Protein AF-A0A7V4QDI8-F1 (afdb_monomer)

Sequence (81 aa):
MINVDFVLAIGLYLLLVLLVIVISWIIFEHRIKAKGVMKIWPKKNIWHCSICSYTYIDEDSDISICPRCKSYNQRERGEKK

Radius of gyration: 26.07 Å; Cα contacts (8 Å, |Δi|>4): 59; chains: 1; bounding box: 46×26×77 Å

Secondary structure (DSSP, 8-state):
-----HHHHHHHHHHHHHHHHHHHHHHHHHHHHHTTT-TTS---EEEE-TTT--EEEES-SSEEE-TTT--EEE-------

Solvent-accessible surface area (backbone atoms only — not comparable to full-atom values): 5129 Å² total; per-residue (Å²): 131,88,79,72,49,68,66,57,56,52,53,52,51,54,51,50,53,51,49,52,52,51,51,50,49,52,49,47,52,51,49,43,63,73,54,56,71,63,92,77,59,75,68,64,40,77,44,70,34,91,86,77,69,50,74,48,74,39,72,58,82,61,59,42,68,37,92,86,79,64,46,81,38,68,66,80,75,72,80,85,123

Mean predicted aligned error: 14.58 Å

Foldseek 3Di:
DPPCPVVNVVVVVVVVVVVVVVVVVVVVVCCCVVVPPDPPPQCFDFDQDPPPRDTDTDNDDAWDQDPPPRDIDGDPPDPPD

Structure (mmCIF, N/CA/C/O backbone):
data_AF-A0A7V4QDI8-F1
#
_entry.id   AF-A0A7V4QDI8-F1
#
loop_
_atom_site.group_PDB
_atom_site.id
_atom_site.type_symbol
_atom_site.label_atom_id
_atom_site.label_alt_id
_atom_site.label_comp_id
_atom_site.label_asym_id
_atom_site.label_entity_id
_atom_site.label_seq_id
_atom_site.pdbx_PDB_ins_code
_atom_site.Cartn_x
_atom_site.Cartn_y
_atom_site.Cartn_z
_atom_site.occupancy
_atom_site.B_iso_or_equiv
_atom_site.auth_seq_id
_atom_site.auth_comp_id
_atom_site.auth_asym_id
_atom_site.auth_atom_id
_atom_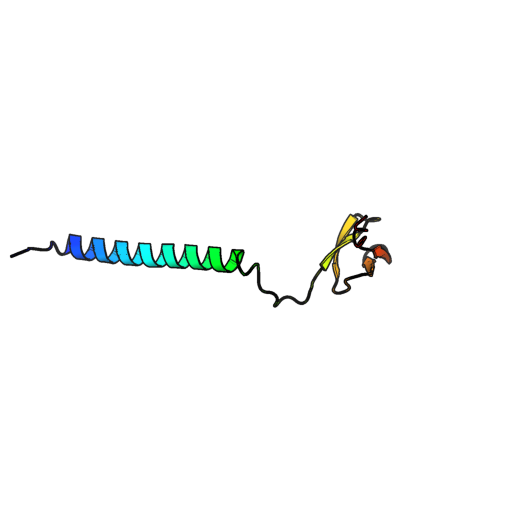site.pdbx_PDB_model_num
ATOM 1 N N . MET A 1 1 ? -15.969 12.582 45.891 1.00 42.75 1 MET A N 1
ATOM 2 C CA . MET A 1 1 ? -16.156 11.338 45.114 1.00 42.75 1 MET A CA 1
ATOM 3 C C . MET A 1 1 ? -16.325 11.730 43.667 1.00 42.75 1 MET A C 1
ATOM 5 O O . MET A 1 1 ? -17.307 12.385 43.346 1.00 42.75 1 MET A O 1
ATOM 9 N N . ILE A 1 2 ? -15.336 11.438 42.826 1.00 55.91 2 ILE A N 1
ATOM 10 C CA . ILE A 1 2 ? -15.467 11.661 41.390 1.00 55.91 2 ILE A CA 1
ATOM 11 C C . ILE A 1 2 ? -16.370 10.531 40.882 1.00 55.91 2 ILE A C 1
ATOM 13 O O . ILE A 1 2 ? -15.947 9.385 40.762 1.00 55.91 2 ILE A O 1
ATOM 17 N N . ASN A 1 3 ? -17.670 10.813 40.763 1.00 57.34 3 ASN A N 1
ATOM 18 C CA . ASN A 1 3 ? -18.626 9.889 40.159 1.00 57.34 3 ASN A CA 1
ATOM 19 C C . ASN A 1 3 ? -18.329 9.912 38.665 1.00 57.34 3 ASN A C 1
ATOM 21 O O . ASN A 1 3 ? -18.905 10.697 37.920 1.00 57.34 3 ASN A O 1
ATOM 25 N N . VAL A 1 4 ? -17.318 9.149 38.255 1.00 68.62 4 VAL A N 1
ATOM 26 C CA . VAL A 1 4 ? -17.054 8.932 36.839 1.00 68.62 4 VAL A CA 1
ATOM 27 C C . VAL A 1 4 ? -18.275 8.189 36.331 1.00 68.62 4 VAL A C 1
ATOM 29 O O . VAL A 1 4 ? -18.458 7.016 36.655 1.00 68.62 4 VAL A O 1
ATOM 32 N N . ASP A 1 5 ? -19.145 8.899 35.613 1.00 78.00 5 ASP A N 1
ATOM 33 C CA . ASP A 1 5 ? -20.279 8.287 34.943 1.00 78.00 5 ASP A CA 1
ATOM 34 C C . ASP A 1 5 ? -19.742 7.105 34.147 1.00 78.00 5 ASP A C 1
ATOM 36 O O . ASP A 1 5 ? -18.838 7.245 33.323 1.00 78.00 5 ASP A O 1
ATOM 40 N N . PHE A 1 6 ? -20.256 5.915 34.431 1.00 82.31 6 PHE A N 1
ATOM 41 C CA . PHE A 1 6 ? -19.852 4.673 33.774 1.00 82.31 6 PHE A CA 1
ATOM 42 C C . PHE A 1 6 ? -19.871 4.817 32.238 1.00 82.31 6 PHE A C 1
ATOM 44 O O . PHE A 1 6 ? -19.021 4.281 31.529 1.00 82.31 6 PHE A O 1
ATOM 51 N N . VAL A 1 7 ? -20.784 5.657 31.743 1.00 85.81 7 VAL A N 1
ATOM 52 C CA . VAL A 1 7 ? -20.896 6.098 30.350 1.00 85.81 7 VAL A CA 1
ATOM 53 C C . VAL A 1 7 ? -19.642 6.831 29.859 1.00 85.81 7 VAL A C 1
ATOM 55 O O . VAL A 1 7 ? -19.154 6.537 28.770 1.00 85.81 7 VAL A O 1
ATOM 58 N N . LEU A 1 8 ? -19.087 7.748 30.657 1.00 87.81 8 LEU A N 1
ATOM 59 C CA . LEU A 1 8 ? -17.849 8.462 30.345 1.00 87.81 8 LEU A CA 1
ATOM 60 C C . LEU A 1 8 ? -16.666 7.489 30.251 1.00 87.81 8 LEU A C 1
ATOM 62 O O . LEU A 1 8 ? -15.870 7.581 29.319 1.00 87.81 8 LEU A O 1
ATOM 66 N N . ALA A 1 9 ? -16.574 6.530 31.177 1.00 88.38 9 ALA A N 1
ATOM 67 C CA . ALA A 1 9 ? -15.509 5.526 31.175 1.00 88.38 9 ALA A CA 1
ATOM 68 C C . ALA A 1 9 ? -15.565 4.634 29.921 1.00 88.38 9 ALA A C 1
ATOM 70 O O . ALA A 1 9 ? -14.541 4.407 29.274 1.00 88.38 9 ALA A O 1
ATOM 71 N N . ILE A 1 10 ? -16.764 4.187 29.535 1.00 91.44 10 ILE A N 1
ATOM 72 C CA . ILE A 1 10 ? -16.972 3.397 28.314 1.00 91.44 10 ILE A CA 1
ATOM 73 C C . ILE A 1 10 ? -16.662 4.223 27.063 1.00 91.44 10 ILE A C 1
ATOM 75 O O . ILE A 1 10 ? -15.968 3.739 26.169 1.00 91.44 10 ILE A O 1
ATOM 79 N N . GLY A 1 11 ? -17.139 5.468 26.998 1.00 93.06 11 GLY A N 1
ATOM 80 C CA . GLY A 1 11 ? -16.884 6.354 25.863 1.00 93.06 11 GLY A CA 1
ATOM 81 C C . GLY A 1 11 ? -15.389 6.588 25.646 1.00 93.06 11 GLY A C 1
ATOM 82 O O . GLY A 1 11 ? -14.901 6.496 24.520 1.00 93.06 11 GLY A O 1
ATOM 83 N N . LEU A 1 12 ? -14.646 6.806 26.731 1.00 92.81 12 LEU A N 1
ATOM 84 C CA . LEU A 1 12 ? -13.203 7.027 26.683 1.00 92.81 12 LEU A CA 1
ATOM 85 C C . LEU A 1 12 ? -12.439 5.752 26.296 1.00 92.81 12 LEU A C 1
ATOM 87 O O . LEU A 1 12 ? -11.490 5.822 25.515 1.00 92.81 12 LEU A O 1
ATOM 91 N N . TYR A 1 13 ? -12.889 4.584 26.765 1.00 93.88 13 TYR A N 1
ATOM 92 C CA . TYR A 1 13 ? -12.332 3.292 26.358 1.00 93.88 13 TYR A CA 1
ATOM 93 C C . TYR A 1 13 ? -12.508 3.040 24.855 1.00 93.88 13 TYR A C 1
ATOM 95 O O . TYR A 1 13 ? -11.537 2.737 24.160 1.00 93.88 13 TYR A O 1
ATOM 103 N N . LEU A 1 14 ? -13.722 3.220 24.329 1.00 94.88 14 LEU A N 1
ATOM 104 C CA . LEU A 1 14 ? -14.004 3.037 22.902 1.00 94.88 14 LEU A CA 1
ATOM 105 C C . LEU A 1 14 ? -13.220 4.024 22.033 1.00 94.88 14 LEU A C 1
ATOM 107 O O . LEU A 1 14 ? -12.683 3.640 20.993 1.00 94.88 14 LEU A O 1
ATOM 111 N N . LEU A 1 15 ? -13.112 5.278 22.477 1.00 95.69 15 LEU A N 1
ATOM 112 C CA . LEU A 1 15 ? -12.332 6.298 21.786 1.00 95.69 15 LEU A CA 1
ATOM 113 C C . LEU A 1 15 ? -10.847 5.922 21.730 1.00 95.69 15 LEU A C 1
ATOM 115 O O . LEU A 1 15 ? -10.235 6.025 20.669 1.00 95.69 15 LEU A O 1
ATOM 119 N N . LEU A 1 16 ? -10.275 5.421 22.829 1.00 96.06 16 LEU A N 1
ATOM 120 C CA . LEU A 1 16 ? -8.892 4.938 22.847 1.00 96.06 16 LEU A CA 1
ATOM 121 C C . LEU A 1 16 ? -8.682 3.760 21.893 1.00 96.06 16 LEU A C 1
ATOM 123 O O . LEU A 1 16 ? -7.708 3.758 21.142 1.00 96.06 16 LEU A O 1
ATOM 127 N N . VAL A 1 17 ? -9.595 2.786 21.873 1.00 96.69 17 VAL A N 1
ATOM 128 C CA . VAL A 1 17 ? -9.512 1.639 20.954 1.00 96.69 17 VAL A CA 1
ATOM 129 C C . VAL A 1 17 ? -9.546 2.104 19.497 1.00 96.69 17 VAL A C 1
ATOM 131 O O . VAL A 1 17 ? -8.712 1.677 18.697 1.00 96.69 17 VAL A O 1
ATOM 134 N N . LEU A 1 18 ? -10.452 3.023 19.153 1.00 96.38 18 LEU A N 1
ATOM 135 C CA . LEU A 1 18 ? -10.519 3.606 17.812 1.00 96.38 18 LEU A CA 1
ATOM 136 C C . LEU A 1 18 ? -9.228 4.338 17.441 1.00 96.38 18 LEU A C 1
ATOM 138 O O . LEU A 1 18 ? -8.707 4.129 16.346 1.00 96.38 18 LEU A O 1
ATOM 142 N N . LEU A 1 19 ? -8.676 5.146 18.351 1.00 96.25 19 LEU A N 1
ATOM 143 C CA . LEU A 1 19 ? -7.404 5.830 18.117 1.00 96.25 19 LEU A CA 1
ATOM 144 C C . LEU A 1 19 ? -6.266 4.838 17.880 1.00 96.25 19 LEU A C 1
ATOM 146 O O . LEU A 1 19 ? -5.486 5.032 16.952 1.00 96.25 19 LEU A O 1
ATOM 150 N N . VAL A 1 20 ? -6.186 3.755 18.655 1.00 96.25 20 VAL A N 1
ATOM 151 C CA . VAL A 1 20 ? -5.166 2.713 18.460 1.00 96.25 20 VAL A CA 1
ATOM 152 C C . VAL A 1 20 ? -5.303 2.061 17.084 1.00 96.25 20 VAL A C 1
ATOM 154 O O . VAL A 1 20 ? -4.296 1.888 16.398 1.00 96.25 20 VAL A O 1
ATOM 157 N N . ILE A 1 21 ? -6.525 1.748 16.644 1.00 96.06 21 ILE A N 1
ATOM 158 C CA . ILE A 1 21 ? -6.776 1.177 15.311 1.00 96.06 21 ILE A CA 1
ATOM 159 C C . ILE A 1 21 ? -6.341 2.154 14.215 1.00 96.06 21 ILE A C 1
ATOM 161 O O . ILE A 1 21 ? -5.614 1.762 13.302 1.00 96.06 21 ILE A O 1
ATOM 165 N N . VAL A 1 22 ? -6.731 3.427 14.318 1.00 95.69 22 VAL A N 1
ATOM 166 C CA . VAL A 1 22 ? -6.386 4.461 13.331 1.00 95.69 22 VAL A CA 1
ATOM 167 C C . VAL A 1 22 ? -4.879 4.709 13.293 1.00 95.69 22 VAL A C 1
ATOM 169 O O . VAL A 1 22 ? -4.294 4.746 12.214 1.00 95.69 22 VAL A O 1
ATOM 172 N N . ILE A 1 23 ? -4.220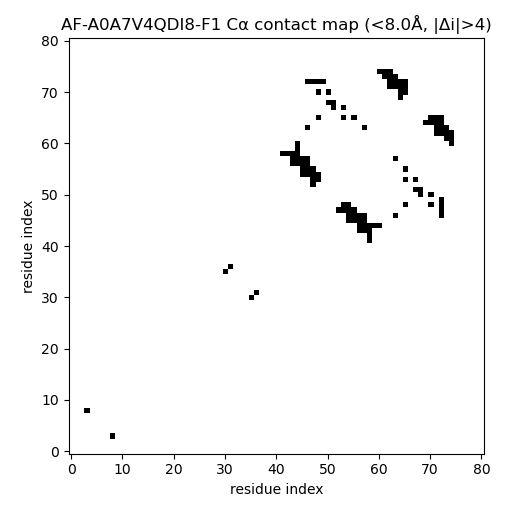 4.822 14.447 1.00 95.38 23 ILE A N 1
ATOM 173 C CA . ILE A 1 23 ? -2.765 5.006 14.532 1.00 95.38 23 ILE A CA 1
ATOM 174 C C . ILE A 1 23 ? -2.045 3.786 13.955 1.00 95.38 23 ILE A C 1
ATOM 176 O O . ILE A 1 23 ? -1.114 3.944 13.168 1.00 95.38 23 ILE A O 1
ATOM 180 N N . SER A 1 24 ? -2.492 2.575 14.294 1.00 92.31 24 SER A N 1
ATOM 181 C CA . SER A 1 24 ? -1.947 1.335 13.739 1.00 92.31 24 SER A CA 1
ATOM 182 C C . SER A 1 24 ? -2.091 1.295 12.217 1.00 92.31 24 SER A C 1
ATOM 184 O O . SER A 1 24 ? -1.120 1.004 11.520 1.00 92.31 24 SER A O 1
ATOM 186 N N . TRP A 1 25 ? -3.256 1.683 11.688 1.00 93.50 25 TRP A N 1
ATOM 187 C CA . TRP A 1 25 ? -3.503 1.783 10.249 1.00 93.50 25 TRP A CA 1
ATOM 188 C C . TRP A 1 25 ? -2.587 2.807 9.576 1.00 93.50 25 TRP A C 1
ATOM 190 O O . TRP A 1 25 ? -1.951 2.496 8.573 1.00 93.50 25 TRP A O 1
ATOM 200 N N . ILE A 1 26 ? -2.465 4.010 10.142 1.00 92.19 26 ILE A N 1
ATOM 201 C CA . ILE A 1 26 ? -1.595 5.072 9.616 1.00 92.19 26 ILE A CA 1
ATOM 202 C C . ILE A 1 26 ? -0.139 4.606 9.611 1.00 92.19 26 ILE A C 1
ATOM 204 O O . ILE A 1 26 ? 0.549 4.763 8.603 1.00 92.19 26 ILE A O 1
ATOM 208 N N . ILE A 1 27 ? 0.334 3.995 10.701 1.00 90.75 27 ILE A N 1
ATOM 209 C CA . ILE A 1 27 ? 1.687 3.436 10.770 1.00 90.75 27 ILE A CA 1
ATOM 210 C C . ILE A 1 27 ? 1.844 2.335 9.724 1.00 90.75 27 ILE A C 1
ATOM 212 O O . ILE A 1 27 ? 2.848 2.328 9.024 1.00 90.75 27 ILE A O 1
ATOM 216 N N . PHE A 1 28 ? 0.884 1.424 9.585 1.00 85.75 28 PHE A N 1
ATOM 217 C CA . PHE A 1 28 ? 0.948 0.333 8.616 1.00 85.75 28 PHE A CA 1
ATOM 218 C C . PHE A 1 28 ? 1.006 0.852 7.176 1.00 85.75 28 PHE A C 1
ATOM 220 O O . PHE A 1 28 ? 1.903 0.467 6.431 1.00 85.75 28 PHE A O 1
ATOM 227 N N . GLU A 1 29 ? 0.148 1.802 6.819 1.00 84.94 29 GLU A N 1
ATOM 228 C CA . GLU A 1 29 ? 0.128 2.455 5.509 1.00 84.94 29 GLU A CA 1
ATOM 229 C C . GLU A 1 29 ? 1.441 3.205 5.241 1.00 84.94 29 GLU A C 1
ATOM 231 O O . GLU A 1 29 ? 2.058 3.043 4.185 1.00 84.94 29 GLU A O 1
ATOM 236 N N . HIS A 1 30 ? 1.933 3.979 6.215 1.00 79.62 30 HIS A N 1
ATOM 237 C CA . HIS A 1 30 ? 3.225 4.655 6.101 1.00 79.62 30 HIS A CA 1
ATOM 238 C C . HIS A 1 30 ? 4.384 3.667 6.010 1.00 79.62 30 HIS A C 1
ATOM 240 O O . HIS A 1 30 ? 5.331 3.913 5.269 1.00 79.62 30 HIS A O 1
ATOM 246 N N . ARG A 1 31 ? 4.332 2.536 6.718 1.00 72.50 31 ARG A N 1
ATOM 247 C CA . ARG A 1 31 ? 5.344 1.477 6.643 1.00 72.50 31 ARG A CA 1
ATOM 248 C C . ARG A 1 31 ? 5.276 0.734 5.313 1.00 72.50 31 ARG A C 1
ATOM 250 O O . ARG A 1 31 ? 6.339 0.402 4.807 1.00 72.50 31 ARG A O 1
ATOM 257 N N . ILE A 1 32 ? 4.097 0.505 4.737 1.00 66.06 32 ILE A N 1
ATOM 258 C CA . ILE A 1 32 ? 3.919 -0.105 3.409 1.00 66.06 32 ILE A CA 1
ATOM 259 C C . ILE A 1 32 ? 4.432 0.828 2.314 1.00 66.06 32 ILE A C 1
ATOM 261 O O . ILE A 1 32 ? 5.150 0.377 1.422 1.0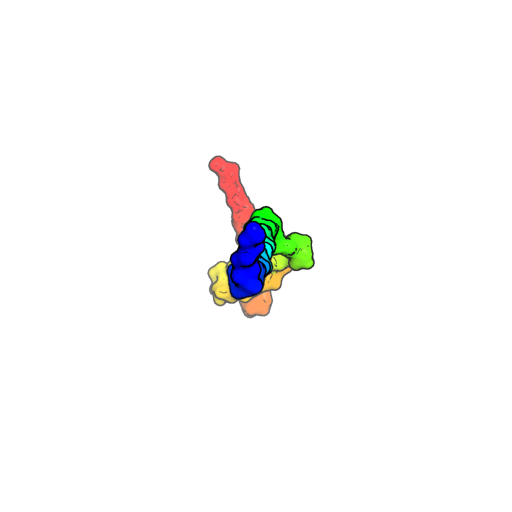0 66.06 32 ILE A O 1
ATOM 265 N N . LYS A 1 33 ? 4.112 2.124 2.397 1.00 60.16 33 LYS A N 1
ATOM 266 C CA . LYS A 1 33 ? 4.597 3.137 1.450 1.00 60.16 33 LYS A CA 1
ATOM 267 C C . LYS A 1 33 ? 6.102 3.379 1.590 1.00 60.16 33 LYS A C 1
ATOM 269 O O . LYS A 1 33 ? 6.799 3.437 0.583 1.00 60.16 33 LYS A O 1
ATOM 274 N N . ALA A 1 34 ? 6.625 3.465 2.818 1.00 57.88 34 ALA A N 1
ATOM 275 C CA . ALA A 1 34 ? 8.053 3.686 3.077 1.00 57.88 34 ALA A CA 1
ATOM 276 C C . ALA A 1 34 ? 8.911 2.437 2.824 1.00 57.88 34 ALA A C 1
ATOM 278 O O . ALA A 1 34 ? 10.048 2.548 2.377 1.00 57.88 34 ALA A O 1
ATOM 279 N N . LYS A 1 35 ? 8.375 1.237 3.075 1.00 50.31 35 LYS A N 1
ATOM 280 C CA . LYS A 1 35 ? 8.985 -0.044 2.689 1.00 50.31 35 LYS A CA 1
ATOM 281 C C . LYS A 1 35 ? 8.376 -0.558 1.391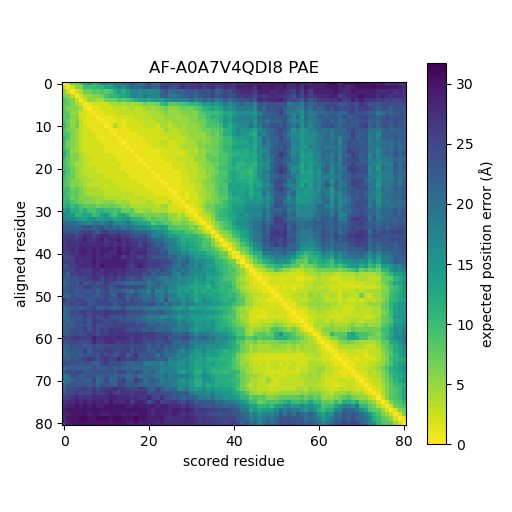 1.00 50.31 35 LYS A C 1
ATOM 283 O O . LYS A 1 35 ? 8.114 -1.760 1.313 1.00 50.31 35 LYS A O 1
ATOM 288 N N . GLY A 1 36 ? 8.134 0.371 0.451 1.00 49.06 36 GLY A N 1
ATOM 289 C CA . GLY A 1 36 ? 7.469 0.181 -0.834 1.00 49.06 36 GLY A CA 1
ATOM 290 C C . GLY A 1 36 ? 7.420 -1.278 -1.213 1.00 49.06 36 GLY A C 1
ATOM 291 O O . GLY A 1 36 ? 8.451 -1.826 -1.585 1.00 49.06 36 GLY A O 1
ATOM 292 N N . VAL A 1 37 ? 6.256 -1.890 -0.990 1.00 48.38 37 VAL A N 1
ATOM 293 C CA . VAL A 1 37 ? 5.871 -3.180 -1.554 1.00 48.38 37 VAL A CA 1
ATOM 294 C C . VAL A 1 37 ? 7.069 -4.117 -1.686 1.00 48.38 37 VAL A C 1
ATOM 296 O O . VAL A 1 37 ? 7.632 -4.289 -2.758 1.00 48.38 37 VAL A O 1
ATOM 299 N N . MET A 1 38 ? 7.483 -4.695 -0.563 1.00 44.25 38 MET A N 1
ATOM 300 C CA . MET A 1 38 ? 7.755 -6.123 -0.555 1.00 44.25 38 MET A CA 1
ATOM 301 C C . MET A 1 38 ? 8.572 -6.598 -1.775 1.00 44.25 38 MET A C 1
ATOM 303 O O . MET A 1 38 ? 8.040 -7.119 -2.755 1.00 44.25 38 MET A O 1
ATOM 307 N N . LYS A 1 39 ? 9.894 -6.451 -1.676 1.00 44.91 39 LYS A N 1
ATOM 308 C CA . LYS A 1 39 ? 10.943 -7.070 -2.509 1.00 44.91 39 LYS A CA 1
ATOM 309 C C . LYS A 1 39 ? 10.907 -8.621 -2.451 1.00 44.91 39 LYS A C 1
ATOM 311 O O . LYS A 1 39 ? 11.946 -9.261 -2.352 1.00 44.91 39 LYS A O 1
ATOM 316 N N . ILE A 1 40 ? 9.708 -9.207 -2.406 1.00 50.94 40 ILE A N 1
ATOM 317 C CA . ILE A 1 40 ? 9.372 -10.635 -2.312 1.00 50.94 40 ILE A CA 1
ATOM 318 C C . ILE A 1 40 ? 8.766 -11.129 -3.629 1.00 50.94 40 ILE A C 1
ATOM 320 O O . ILE A 1 40 ? 8.761 -12.329 -3.880 1.00 50.94 40 ILE A O 1
ATOM 324 N N . TRP A 1 41 ? 8.318 -10.237 -4.517 1.00 48.31 41 TRP A N 1
ATOM 325 C CA . TRP A 1 41 ? 8.090 -10.648 -5.897 1.00 48.31 41 TRP A CA 1
ATOM 326 C C . TRP A 1 41 ? 9.452 -10.681 -6.603 1.00 48.31 41 TRP A C 1
ATOM 328 O O . TRP A 1 41 ? 10.167 -9.671 -6.551 1.00 48.31 41 TRP A O 1
ATOM 338 N N . PRO A 1 42 ? 9.854 -11.810 -7.230 1.00 52.06 42 PRO A N 1
ATOM 339 C CA . PRO A 1 42 ? 11.008 -11.805 -8.125 1.00 52.06 42 PRO A CA 1
ATOM 340 C C . PRO A 1 42 ? 10.785 -10.668 -9.116 1.00 52.06 42 PRO A C 1
ATOM 342 O O . PRO A 1 42 ? 9.632 -10.380 -9.432 1.00 52.06 42 PRO A O 1
ATOM 345 N N . LYS A 1 43 ? 11.855 -9.965 -9.495 1.00 56.66 43 LYS A N 1
ATOM 346 C CA . LYS A 1 43 ? 11.862 -8.719 -10.277 1.00 56.66 43 LYS A CA 1
ATOM 347 C C . LYS A 1 43 ? 11.058 -8.856 -11.578 1.00 56.66 43 LYS A C 1
ATOM 349 O O . LYS A 1 43 ? 11.615 -9.002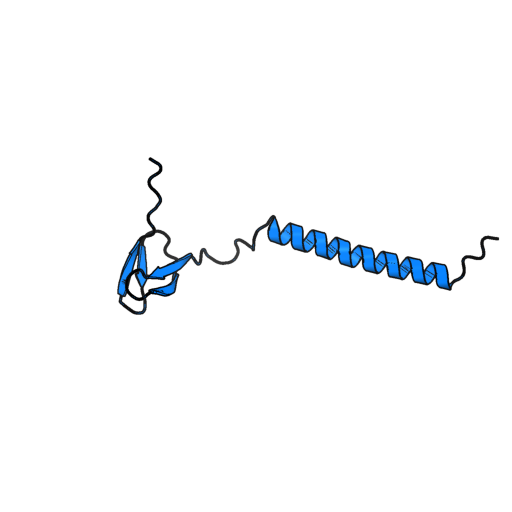 -12.655 1.00 56.66 43 LYS A O 1
ATOM 354 N N . LYS A 1 44 ? 9.738 -8.809 -11.466 1.00 61.62 44 LYS A N 1
ATOM 355 C CA . LYS A 1 44 ? 8.783 -8.924 -12.552 1.00 61.62 44 LYS A CA 1
ATOM 356 C C . LYS A 1 44 ? 8.734 -7.553 -13.186 1.00 61.62 44 LYS A C 1
ATOM 358 O O . LYS A 1 44 ? 7.998 -6.666 -12.751 1.00 61.62 44 LYS A O 1
ATOM 363 N N . ASN A 1 45 ? 9.621 -7.355 -14.148 1.00 72.81 45 ASN A N 1
ATOM 364 C CA . ASN A 1 45 ? 9.670 -6.134 -14.914 1.00 72.81 45 ASN A CA 1
ATOM 365 C C . ASN A 1 45 ? 8.454 -6.132 -15.836 1.00 72.81 45 ASN A C 1
ATOM 367 O O . ASN A 1 45 ? 8.263 -7.035 -16.646 1.00 72.81 45 ASN A O 1
ATOM 371 N N . ILE A 1 46 ? 7.602 -5.119 -15.689 1.00 80.56 46 ILE A N 1
ATOM 372 C CA . ILE A 1 46 ? 6.503 -4.897 -16.626 1.00 80.56 46 ILE A CA 1
ATOM 373 C C . ILE A 1 46 ? 7.113 -4.331 -17.909 1.00 80.56 46 ILE A C 1
ATOM 375 O O . ILE A 1 46 ? 7.682 -3.237 -17.908 1.00 80.56 46 ILE A O 1
ATOM 379 N N . TRP A 1 47 ? 7.029 -5.081 -18.995 1.00 84.19 47 TRP A N 1
ATOM 380 C CA . TRP A 1 47 ? 7.511 -4.688 -20.308 1.00 84.19 47 TRP A CA 1
ATOM 381 C C . TRP A 1 47 ? 6.344 -4.266 -21.191 1.00 84.19 47 TRP A C 1
ATOM 383 O O . TRP A 1 47 ? 5.273 -4.869 -21.170 1.00 84.19 47 TRP A O 1
ATOM 393 N N . HIS A 1 48 ? 6.567 -3.224 -21.984 1.00 83.69 48 HIS A N 1
ATOM 394 C C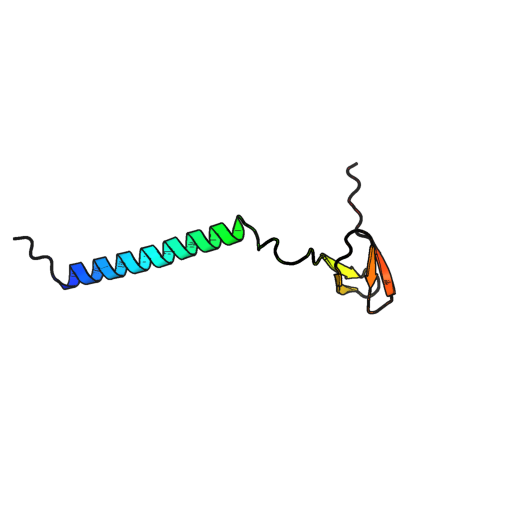A . HIS A 1 48 ? 5.626 -2.761 -22.992 1.00 83.69 48 HIS A CA 1
ATOM 395 C C . HIS A 1 48 ? 6.287 -2.889 -24.359 1.00 83.69 48 HIS A C 1
ATOM 397 O O . HIS A 1 48 ? 7.328 -2.278 -24.594 1.00 83.69 48 HIS A O 1
ATOM 403 N N . CYS A 1 49 ? 5.736 -3.724 -25.238 1.00 87.50 49 CYS A N 1
ATOM 404 C CA . CYS A 1 49 ? 6.316 -3.952 -26.558 1.00 87.50 49 CYS A CA 1
ATOM 405 C C . CYS A 1 49 ? 6.145 -2.718 -27.458 1.00 87.50 49 CYS A C 1
ATOM 407 O O . CYS A 1 49 ? 5.017 -2.297 -27.701 1.00 87.50 49 CYS A O 1
ATOM 409 N N . SER A 1 50 ? 7.235 -2.205 -28.033 1.00 85.19 50 SER A N 1
ATOM 410 C CA . SER A 1 50 ? 7.216 -1.067 -28.969 1.00 85.19 50 SER A CA 1
ATOM 411 C C . SER A 1 50 ? 6.503 -1.348 -30.300 1.00 85.19 50 SER A C 1
ATOM 413 O O . SER A 1 50 ? 6.104 -0.413 -30.984 1.00 85.19 50 SER A O 1
ATOM 415 N N . ILE A 1 51 ? 6.323 -2.621 -30.669 1.00 89.31 51 ILE A N 1
ATOM 416 C CA . ILE A 1 51 ? 5.771 -3.019 -31.976 1.00 89.31 51 ILE A CA 1
ATOM 417 C C . ILE A 1 51 ? 4.291 -3.371 -31.920 1.00 89.31 51 ILE A C 1
ATOM 419 O O . ILE A 1 51 ? 3.535 -2.985 -32.803 1.00 89.31 51 ILE A O 1
ATOM 423 N N . CYS A 1 52 ? 3.864 -4.127 -30.907 1.00 89.88 52 CYS A N 1
ATOM 424 C CA . CYS A 1 52 ? 2.468 -4.562 -30.793 1.00 89.88 52 CYS A CA 1
ATOM 425 C C . CYS A 1 52 ? 1.721 -3.934 -29.613 1.00 89.88 52 CYS A C 1
ATOM 427 O O . CYS A 1 52 ? 0.575 -4.307 -29.360 1.00 89.88 52 CYS A O 1
ATOM 429 N N . SER A 1 53 ? 2.379 -3.042 -28.862 1.00 87.06 53 SER A N 1
ATOM 430 C CA . SER A 1 53 ? 1.840 -2.365 -27.673 1.00 87.06 53 SER A CA 1
ATOM 431 C C . SER A 1 53 ? 1.294 -3.313 -26.599 1.00 87.06 53 SER A C 1
ATOM 433 O O . SER A 1 53 ? 0.514 -2.919 -25.734 1.00 87.06 53 SER A O 1
ATOM 435 N N . TYR A 1 54 ? 1.695 -4.585 -26.636 1.00 87.25 54 TYR A N 1
ATOM 436 C CA . TYR A 1 54 ? 1.302 -5.574 -25.646 1.00 87.25 54 TYR A CA 1
ATOM 437 C C . TYR A 1 54 ? 2.125 -5.385 -24.372 1.00 87.25 54 TYR A C 1
ATOM 439 O O . TYR A 1 54 ? 3.358 -5.342 -24.425 1.00 87.25 54 TYR A O 1
ATOM 447 N N . THR A 1 55 ? 1.436 -5.294 -23.237 1.00 85.75 55 THR A N 1
ATOM 448 C CA . THR A 1 55 ? 2.055 -5.222 -21.912 1.00 85.75 55 THR A CA 1
ATOM 449 C C . THR A 1 55 ? 2.151 -6.623 -21.323 1.00 85.75 55 THR A C 1
ATOM 451 O O . THR A 1 55 ? 1.150 -7.333 -21.235 1.00 85.75 55 THR A O 1
ATOM 454 N N . TYR A 1 56 ? 3.352 -7.026 -20.923 1.00 85.19 56 TYR A N 1
ATOM 455 C CA . TYR A 1 56 ? 3.637 -8.345 -20.365 1.00 85.19 56 TYR A CA 1
ATOM 456 C C . TYR A 1 56 ? 4.627 -8.242 -19.207 1.00 85.19 56 TYR A C 1
ATOM 458 O O . TYR A 1 56 ? 5.200 -7.186 -18.946 1.00 85.19 56 TYR A O 1
ATOM 466 N N . ILE A 1 57 ? 4.790 -9.338 -18.477 1.00 82.56 57 ILE A N 1
ATOM 467 C CA . ILE A 1 57 ? 5.715 -9.435 -17.354 1.00 82.56 57 ILE A CA 1
ATOM 468 C C . ILE A 1 57 ? 6.825 -10.389 -17.764 1.00 82.56 57 ILE A C 1
ATOM 470 O O . ILE A 1 57 ? 6.530 -11.498 -18.203 1.00 82.56 57 ILE A O 1
ATOM 474 N N . ASP A 1 58 ? 8.066 -9.950 -17.595 1.00 79.69 58 ASP A N 1
ATOM 475 C CA . ASP A 1 58 ? 9.249 -10.764 -17.850 1.00 79.69 58 ASP A CA 1
ATOM 476 C C . ASP A 1 58 ? 10.258 -10.604 -16.705 1.00 79.69 58 ASP A C 1
ATOM 478 O O . ASP A 1 58 ? 10.276 -9.579 -16.007 1.00 79.69 58 ASP A O 1
ATOM 482 N N . GLU A 1 59 ? 11.061 -11.636 -16.485 1.00 72.38 59 GLU A N 1
ATOM 483 C CA . GLU A 1 59 ? 12.102 -11.668 -15.454 1.00 72.38 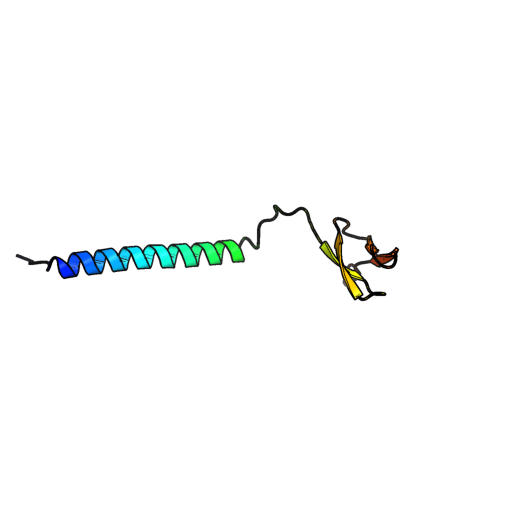59 GLU A CA 1
ATOM 484 C C . GLU A 1 59 ? 13.415 -11.062 -15.968 1.00 72.38 59 GLU A C 1
ATOM 486 O O . GLU A 1 59 ? 14.193 -10.513 -15.179 1.00 72.38 59 GLU A O 1
ATOM 491 N N . ASP A 1 60 ? 13.621 -11.073 -17.288 1.00 72.25 60 ASP A N 1
ATOM 492 C CA . ASP A 1 60 ? 14.800 -10.494 -17.919 1.00 72.25 60 ASP A CA 1
ATOM 493 C C . ASP A 1 60 ? 14.808 -8.963 -17.802 1.00 72.25 60 ASP A C 1
ATOM 495 O O . ASP A 1 60 ? 13.801 -8.268 -17.992 1.00 72.25 60 ASP A O 1
ATOM 499 N N . SER A 1 61 ? 15.968 -8.416 -17.433 1.00 68.19 61 SER A N 1
ATOM 500 C CA . SER A 1 61 ? 16.131 -6.988 -17.139 1.00 68.19 61 SER A CA 1
ATOM 501 C C . SER A 1 61 ? 16.680 -6.155 -18.293 1.00 68.19 61 SER A C 1
ATOM 503 O O . SER A 1 61 ? 16.423 -4.953 -18.317 1.00 68.19 61 SER A O 1
ATOM 505 N N . ASP A 1 62 ? 17.417 -6.762 -19.227 1.00 74.00 62 ASP A N 1
ATOM 506 C CA . ASP A 1 62 ? 18.115 -6.032 -20.296 1.00 74.00 62 ASP A CA 1
ATOM 507 C C . ASP A 1 62 ? 17.422 -6.172 -21.661 1.00 74.00 62 ASP A C 1
ATOM 509 O O . ASP A 1 62 ? 17.214 -5.171 -22.351 1.00 74.00 62 ASP A O 1
ATOM 513 N N . ILE A 1 63 ? 17.017 -7.387 -22.038 1.00 78.94 63 ILE A N 1
ATOM 514 C CA . ILE A 1 63 ? 16.338 -7.686 -23.304 1.00 78.94 63 ILE A CA 1
ATOM 515 C C . ILE A 1 63 ? 15.187 -8.640 -22.995 1.00 78.94 63 ILE A C 1
ATOM 517 O O . ILE A 1 63 ? 15.414 -9.664 -22.366 1.00 78.94 63 ILE A O 1
ATOM 521 N N . SER A 1 64 ? 13.975 -8.324 -23.448 1.00 82.06 64 SER A N 1
ATOM 522 C CA . SER A 1 64 ? 12.821 -9.228 -23.347 1.00 82.06 64 SER A CA 1
ATOM 523 C C . SER A 1 64 ? 12.229 -9.512 -24.723 1.00 82.06 64 SER A C 1
ATOM 525 O O . SER A 1 64 ? 12.233 -8.649 -25.605 1.00 82.06 64 SER A O 1
ATOM 527 N N . ILE A 1 65 ? 11.717 -10.726 -24.919 1.00 87.25 65 ILE A N 1
ATOM 528 C CA . ILE A 1 65 ? 11.090 -11.138 -26.180 1.00 87.25 65 ILE A CA 1
ATOM 529 C C . ILE A 1 65 ? 9.576 -11.112 -25.992 1.00 87.25 65 ILE A C 1
ATOM 531 O O . ILE A 1 65 ? 9.026 -11.813 -25.146 1.00 87.25 65 ILE A O 1
ATOM 535 N N . CYS A 1 66 ? 8.875 -10.321 -26.803 1.00 88.62 66 CYS A N 1
ATOM 536 C CA . CYS A 1 66 ? 7.427 -10.217 -26.692 1.00 88.62 66 CYS A CA 1
ATOM 537 C C . CYS A 1 66 ? 6.749 -11.561 -27.036 1.00 88.62 66 CYS A C 1
ATOM 539 O O . CYS A 1 66 ? 6.930 -12.059 -28.149 1.00 88.62 66 CYS A O 1
ATOM 541 N N . PRO A 1 67 ? 5.871 -12.113 -26.177 1.00 86.06 67 PRO A N 1
ATOM 542 C CA . PRO A 1 67 ? 5.207 -13.394 -26.440 1.00 86.06 67 PRO A CA 1
ATOM 543 C C . PRO A 1 67 ? 4.214 -13.340 -27.611 1.00 86.06 67 PRO A C 1
ATOM 545 O O . PRO A 1 67 ? 3.847 -14.376 -28.158 1.00 86.06 67 PRO A O 1
ATOM 548 N N . ARG A 1 68 ? 3.769 -12.138 -28.007 1.00 86.69 68 ARG A N 1
ATOM 549 C CA . ARG A 1 68 ? 2.771 -11.950 -29.068 1.00 86.69 68 ARG A CA 1
ATOM 550 C C . ARG A 1 68 ? 3.397 -11.822 -30.453 1.00 86.69 68 ARG A C 1
ATOM 552 O O . ARG A 1 68 ? 2.987 -12.522 -31.370 1.00 86.69 68 ARG A O 1
ATOM 559 N N . CYS A 1 69 ? 4.363 -10.918 -30.612 1.00 90.25 69 CYS A N 1
ATOM 560 C CA . CYS A 1 69 ? 4.985 -10.630 -31.910 1.00 90.25 69 CYS A CA 1
ATOM 561 C C . CYS A 1 69 ? 6.421 -11.147 -32.043 1.00 90.25 69 CYS A C 1
ATOM 563 O O . CYS A 1 69 ? 7.013 -10.996 -33.106 1.00 90.25 69 CYS A O 1
ATOM 565 N N . LYS A 1 70 ? 6.991 -11.731 -30.979 1.00 87.94 70 LYS A N 1
ATOM 566 C CA . LYS A 1 70 ? 8.382 -12.209 -30.910 1.00 87.94 70 LYS A CA 1
ATOM 567 C C . LYS A 1 70 ? 9.440 -11.143 -31.187 1.00 87.94 70 LYS A C 1
ATOM 569 O O . LYS A 1 70 ? 10.593 -11.475 -31.435 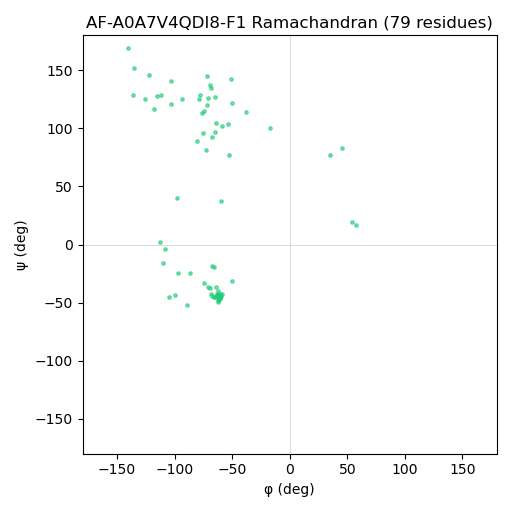1.00 87.94 70 LYS A O 1
ATOM 574 N N . SER A 1 71 ? 9.069 -9.866 -31.120 1.00 86.62 71 SER A N 1
ATOM 575 C CA . SER A 1 71 ? 10.059 -8.804 -31.195 1.00 86.62 71 SER A CA 1
ATOM 576 C C . SER A 1 71 ? 10.882 -8.732 -29.921 1.00 86.62 71 SER A C 1
ATOM 578 O O . SER A 1 71 ? 10.349 -8.878 -28.820 1.00 86.62 71 SER A O 1
ATOM 580 N N . TYR A 1 72 ? 12.153 -8.396 -30.096 1.00 86.44 72 TYR A N 1
ATOM 581 C CA . TYR A 1 72 ? 13.029 -7.950 -29.029 1.00 86.44 72 TYR A CA 1
ATOM 582 C C . TYR A 1 72 ? 12.602 -6.570 -28.544 1.00 86.44 72 TYR A C 1
ATOM 584 O O . TYR A 1 72 ? 12.257 -5.691 -29.337 1.00 86.44 72 TYR A O 1
ATOM 592 N N . ASN A 1 73 ? 12.615 -6.403 -27.232 1.00 83.75 73 ASN A N 1
ATOM 593 C CA . ASN A 1 73 ? 12.373 -5.150 -26.554 1.00 83.75 73 ASN A CA 1
ATOM 594 C C . ASN A 1 73 ? 13.561 -4.878 -25.637 1.00 83.75 73 ASN A C 1
ATOM 596 O O . ASN A 1 73 ? 13.915 -5.720 -24.810 1.00 83.75 73 ASN A O 1
ATOM 600 N N . GLN A 1 74 ? 14.178 -3.714 -25.794 1.00 81.31 74 GLN A N 1
ATOM 601 C CA . GLN A 1 74 ? 15.340 -3.307 -25.018 1.00 81.31 74 GLN A CA 1
ATOM 602 C C . GLN A 1 74 ? 14.945 -2.100 -24.179 1.00 81.31 74 GLN A C 1
ATOM 604 O O . GLN A 1 74 ? 14.401 -1.123 -24.691 1.00 81.31 74 GLN A O 1
ATOM 609 N N . ARG A 1 75 ? 15.193 -2.166 -22.871 1.00 69.44 75 ARG A N 1
ATOM 610 C CA . ARG A 1 75 ? 15.081 -0.978 -22.028 1.00 69.44 75 ARG A CA 1
ATOM 611 C C . ARG A 1 75 ? 16.322 -0.147 -22.293 1.00 69.44 75 ARG A C 1
ATOM 613 O O . ARG A 1 75 ? 17.426 -0.578 -21.966 1.00 69.44 75 ARG A O 1
ATOM 620 N N . GLU A 1 76 ? 16.144 1.025 -22.890 1.00 61.06 76 GLU A N 1
ATOM 621 C CA . GLU A 1 76 ? 17.211 2.013 -22.984 1.00 61.06 76 GLU A CA 1
ATOM 622 C C . GLU A 1 76 ? 17.639 2.362 -21.558 1.00 61.06 76 GLU A C 1
ATOM 624 O O . GLU A 1 76 ? 16.946 3.051 -20.805 1.00 61.06 76 GLU A O 1
ATOM 629 N N . ARG A 1 77 ? 18.768 1.792 -21.133 1.00 51.81 77 ARG A N 1
ATOM 630 C CA . ARG A 1 77 ? 19.438 2.169 -19.899 1.00 51.81 77 ARG A CA 1
ATOM 631 C C . ARG A 1 77 ? 19.936 3.581 -20.158 1.00 51.81 77 ARG A C 1
ATOM 633 O O . ARG A 1 77 ? 20.987 3.721 -20.767 1.00 51.81 77 ARG A O 1
ATOM 640 N N . GLY A 1 78 ? 19.122 4.577 -19.793 1.00 46.59 78 GLY A N 1
ATOM 641 C CA . GLY A 1 78 ? 19.352 5.981 -20.116 1.00 46.59 78 GLY A CA 1
ATOM 642 C C . GLY A 1 78 ? 20.834 6.321 -20.039 1.00 46.59 78 GLY A C 1
ATOM 643 O O . GLY A 1 78 ? 21.434 6.225 -18.963 1.00 46.59 78 GLY A O 1
ATOM 644 N N . GLU A 1 79 ? 21.418 6.645 -21.195 1.00 42.25 79 GLU A N 1
ATOM 645 C CA . GLU A 1 79 ? 22.718 7.291 -21.272 1.00 42.25 79 GLU A CA 1
ATOM 646 C C . GLU A 1 79 ? 22.622 8.530 -20.386 1.00 42.25 79 GLU A C 1
ATOM 648 O O . GLU A 1 79 ? 21.983 9.524 -20.729 1.00 42.25 79 GLU A O 1
ATOM 653 N N . LYS A 1 80 ? 23.221 8.455 -19.196 1.00 46.22 80 LYS A N 1
ATOM 654 C CA . LYS A 1 80 ? 23.612 9.656 -18.474 1.00 46.22 80 LYS A CA 1
ATOM 655 C C . LYS A 1 80 ? 24.685 10.314 -19.332 1.00 46.22 80 LYS A C 1
ATOM 657 O O . LYS A 1 80 ? 25.836 9.885 -19.288 1.00 46.22 80 LYS A O 1
ATOM 662 N N . LYS A 1 81 ? 24.277 11.285 -20.139 1.00 39.50 81 LYS A N 1
ATOM 663 C CA . LYS A 1 81 ? 25.174 12.242 -20.770 1.00 39.50 81 LYS A CA 1
ATOM 664 C C . LYS A 1 81 ? 25.200 13.514 -19.937 1.00 39.50 81 LYS A C 1
ATOM 666 O O . LYS A 1 81 ? 24.110 13.918 -19.472 1.00 39.50 81 LYS A O 1
#

pLDDT: mean 76.66, std 17.08, range [39.5, 96.69]

Nearest PDB structures (foldseek):
  7uhy-assembly1_B-2  TM=4.530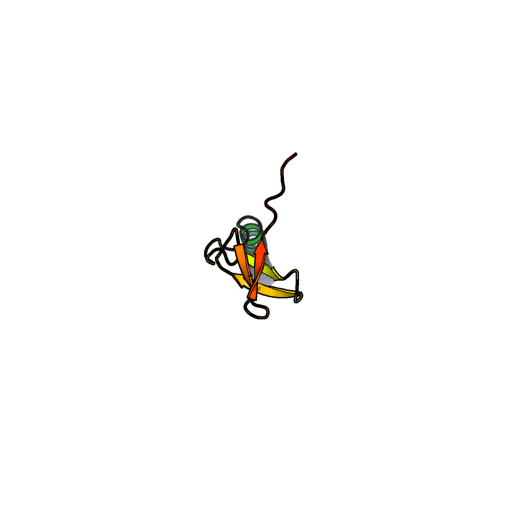E-01  e=7.540E+00  Homo sapiens